Protein AF-A0AB38UFC2-F1 (afdb_monomer_lite)

Structure (mmCIF, N/CA/C/O backbone):
data_AF-A0AB38UFC2-F1
#
_entry.id   AF-A0AB38UFC2-F1
#
loop_
_atom_site.group_PDB
_atom_site.id
_atom_site.type_symbol
_atom_site.label_atom_id
_atom_site.label_alt_id
_atom_site.label_comp_id
_atom_site.label_asym_id
_atom_site.label_entity_id
_atom_site.label_seq_id
_atom_site.pdbx_PDB_ins_code
_atom_site.Cartn_x
_atom_site.Cartn_y
_atom_site.Cartn_z
_atom_site.occupancy
_atom_site.B_iso_or_equiv
_atom_site.auth_seq_id
_atom_site.auth_comp_id
_atom_site.auth_asym_id
_atom_site.auth_atom_id
_atom_site.pdbx_PDB_model_num
ATOM 1 N N . MET A 1 1 ? 12.255 18.859 -34.287 1.00 43.44 1 MET A N 1
ATOM 2 C CA . MET A 1 1 ? 11.634 18.283 -33.073 1.00 43.44 1 MET A CA 1
ATOM 3 C C . MET A 1 1 ? 10.919 17.002 -33.472 1.00 43.44 1 MET A C 1
ATOM 5 O O . MET A 1 1 ? 9.975 17.070 -34.245 1.00 43.44 1 MET A O 1
ATOM 9 N N . LYS A 1 2 ? 11.400 15.829 -33.044 1.00 41.12 2 LYS A N 1
ATOM 10 C CA . LYS A 1 2 ? 10.654 14.576 -33.235 1.00 41.12 2 LYS A CA 1
ATOM 11 C C . LYS A 1 2 ? 9.890 14.314 -31.944 1.00 41.12 2 LYS A C 1
ATOM 13 O O . LYS A 1 2 ? 10.506 13.972 -30.939 1.00 41.12 2 LYS A O 1
ATOM 18 N N . HIS A 1 3 ? 8.576 14.526 -31.968 1.00 47.81 3 HIS A N 1
ATOM 19 C CA . HIS A 1 3 ? 7.689 14.130 -30.878 1.00 47.81 3 HIS A CA 1
ATOM 20 C C . HIS A 1 3 ? 7.777 12.607 -30.734 1.00 47.81 3 HIS A C 1
ATOM 22 O O . HIS A 1 3 ? 7.178 11.858 -31.505 1.00 47.81 3 HIS A O 1
ATOM 28 N N . LYS A 1 4 ? 8.608 12.140 -29.794 1.00 52.34 4 LYS A N 1
ATOM 29 C CA . LYS A 1 4 ? 8.626 10.736 -29.389 1.00 52.34 4 LYS A CA 1
ATOM 30 C C . LYS A 1 4 ? 7.254 10.448 -28.799 1.00 52.34 4 LYS A C 1
ATOM 32 O O . LYS A 1 4 ? 6.866 11.092 -27.828 1.00 52.34 4 LYS A O 1
ATOM 37 N N . LYS A 1 5 ? 6.534 9.522 -29.438 1.00 54.31 5 LYS A N 1
ATOM 38 C CA . LYS A 1 5 ? 5.268 8.961 -28.968 1.00 54.31 5 LYS A CA 1
ATOM 39 C C . LYS A 1 5 ? 5.370 8.744 -27.460 1.00 54.31 5 LYS A C 1
ATOM 41 O O . LYS A 1 5 ? 6.229 7.991 -27.005 1.00 54.31 5 LYS A O 1
ATOM 46 N N . GLN A 1 6 ? 4.559 9.486 -26.718 1.00 53.69 6 GLN A N 1
ATOM 47 C CA . GLN A 1 6 ? 4.401 9.341 -25.281 1.00 53.69 6 GLN A CA 1
ATOM 48 C C . GLN A 1 6 ? 3.955 7.897 -25.063 1.00 53.69 6 GLN A C 1
ATOM 50 O O . GLN A 1 6 ? 2.877 7.517 -25.501 1.00 53.69 6 GLN A O 1
ATOM 55 N N . SER A 1 7 ? 4.842 7.056 -24.539 1.00 56.78 7 SER A N 1
ATOM 56 C CA . SER A 1 7 ? 4.512 5.658 -24.298 1.00 56.78 7 SER A CA 1
ATOM 57 C C . SER A 1 7 ? 3.416 5.592 -23.243 1.00 56.78 7 SER A C 1
ATOM 59 O O . SER A 1 7 ? 3.584 6.178 -22.172 1.00 56.78 7 SER A O 1
ATOM 61 N N . ASP A 1 8 ? 2.372 4.811 -23.495 1.00 56.59 8 ASP A N 1
ATOM 62 C CA . ASP A 1 8 ? 1.282 4.482 -22.563 1.00 56.59 8 ASP A CA 1
ATOM 63 C C . ASP A 1 8 ? 1.746 3.721 -21.286 1.00 56.59 8 ASP A C 1
ATOM 65 O O . ASP A 1 8 ? 0.934 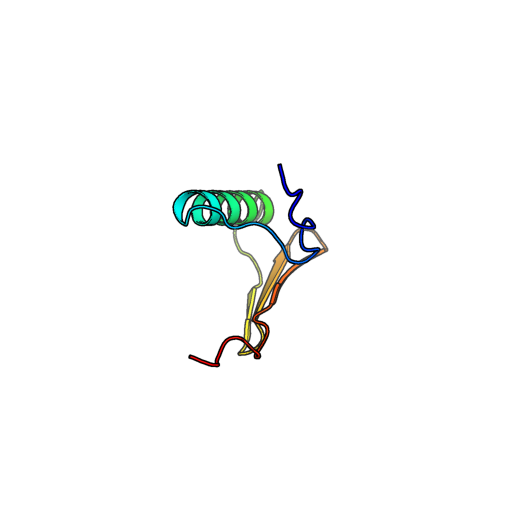3.188 -20.540 1.00 56.59 8 ASP A O 1
ATOM 69 N N . ASN A 1 9 ? 3.056 3.690 -20.994 1.00 62.53 9 ASN A N 1
ATOM 70 C CA . ASN A 1 9 ? 3.728 2.802 -20.035 1.00 62.53 9 ASN A CA 1
ATOM 71 C C . ASN A 1 9 ? 4.461 3.541 -18.894 1.00 62.53 9 ASN A C 1
ATOM 73 O O . ASN A 1 9 ? 5.501 3.096 -18.411 1.00 62.53 9 ASN A O 1
ATOM 77 N N . GLY A 1 10 ? 3.915 4.666 -18.432 1.00 67.56 10 GLY A N 1
ATOM 78 C CA . GLY A 1 10 ? 4.393 5.343 -17.222 1.00 67.56 10 GLY A CA 1
ATOM 79 C C . GLY A 1 10 ? 5.512 6.366 -17.444 1.00 67.56 10 GLY A C 1
ATOM 80 O O . GLY A 1 10 ? 5.898 6.691 -18.567 1.00 67.56 10 GLY A O 1
ATOM 81 N N . ARG A 1 11 ? 5.985 6.957 -16.341 1.00 82.81 11 ARG A N 1
ATOM 82 C CA . ARG A 1 11 ? 7.003 8.017 -16.335 1.00 82.81 11 ARG A CA 1
ATOM 83 C C . ARG A 1 11 ? 8.127 7.643 -15.380 1.00 82.81 11 ARG A C 1
ATOM 85 O O . ARG A 1 11 ? 7.859 7.247 -14.249 1.00 82.81 11 ARG A O 1
ATOM 92 N N . TYR A 1 12 ? 9.369 7.847 -15.811 1.00 86.06 12 TYR A N 1
ATOM 93 C CA . TYR A 1 12 ? 10.513 7.802 -14.907 1.00 86.06 12 TYR A CA 1
ATOM 94 C C . TYR A 1 12 ? 10.396 8.937 -13.888 1.00 86.06 12 TYR A C 1
ATOM 96 O O . TYR A 1 12 ? 10.183 10.097 -14.250 1.00 86.06 12 TYR A O 1
ATOM 104 N N . ILE A 1 13 ? 10.528 8.594 -12.613 1.00 90.38 13 ILE A N 1
ATOM 105 C CA . ILE A 1 13 ? 10.582 9.541 -11.500 1.00 90.38 13 ILE A CA 1
ATOM 106 C C . ILE A 1 13 ? 11.850 9.276 -10.693 1.00 90.38 13 ILE A C 1
ATOM 108 O O . ILE A 1 13 ? 12.387 8.170 -10.732 1.00 90.38 13 ILE A O 1
ATOM 112 N N . SER A 1 14 ? 12.336 10.287 -9.969 1.00 95.12 14 SER A N 1
ATOM 113 C CA . SER A 1 14 ? 13.435 10.072 -9.029 1.00 95.12 14 SER A CA 1
ATOM 114 C C . SER A 1 14 ? 13.007 9.102 -7.926 1.00 95.12 14 SER A C 1
ATOM 116 O O . SER A 1 14 ? 11.832 9.045 -7.549 1.00 95.12 14 SER A O 1
ATOM 118 N N . VAL A 1 15 ? 13.977 8.367 -7.385 1.00 95.12 15 VAL A N 1
ATOM 119 C CA . VAL A 1 15 ? 13.761 7.461 -6.247 1.00 95.12 15 VAL A CA 1
ATOM 120 C C . VAL A 1 15 ? 13.160 8.216 -5.063 1.00 95.12 15 VAL A C 1
ATOM 122 O O . VAL A 1 15 ? 12.186 7.758 -4.478 1.00 95.12 15 VAL A O 1
ATOM 125 N N . GLU A 1 16 ? 13.663 9.416 -4.775 1.00 97.44 16 GLU A N 1
ATOM 126 C CA . GLU A 1 16 ? 13.140 10.283 -3.714 1.00 97.44 16 GLU A CA 1
ATOM 127 C C . GLU A 1 16 ? 11.654 10.614 -3.920 1.00 97.44 16 GLU A C 1
ATOM 129 O O . GLU A 1 16 ? 10.844 10.526 -2.995 1.00 97.44 16 GLU A O 1
ATOM 134 N N . LYS A 1 17 ? 11.260 10.941 -5.158 1.00 96.25 17 LYS A N 1
ATOM 135 C CA . LYS A 1 17 ? 9.862 11.237 -5.481 1.00 96.25 17 LYS A CA 1
ATOM 136 C C . LYS A 1 17 ? 8.971 10.008 -5.298 1.00 96.25 17 LYS A C 1
ATOM 138 O O . LYS A 1 17 ? 7.848 10.154 -4.821 1.00 96.25 17 LYS A O 1
ATOM 143 N N . LEU A 1 18 ? 9.465 8.817 -5.646 1.00 94.31 18 LEU A N 1
ATOM 144 C CA . LEU A 1 18 ? 8.756 7.559 -5.403 1.00 94.31 18 LEU A CA 1
ATOM 145 C C . LEU A 1 18 ? 8.593 7.291 -3.902 1.00 94.31 18 LEU A C 1
ATOM 147 O O . LEU A 1 18 ? 7.486 7.002 -3.456 1.00 94.31 18 LEU A O 1
ATOM 151 N N . GLN A 1 19 ? 9.669 7.422 -3.125 1.00 95.44 19 GLN A N 1
ATOM 152 C CA . GLN A 1 19 ? 9.648 7.220 -1.674 1.00 95.44 19 GLN A CA 1
ATOM 153 C C . GLN A 1 19 ? 8.645 8.158 -1.003 1.00 95.44 19 GLN A C 1
ATOM 155 O O . GLN A 1 19 ? 7.807 7.703 -0.229 1.00 95.44 19 GLN A O 1
ATOM 160 N N . ARG A 1 20 ? 8.662 9.448 -1.359 1.00 96.81 20 ARG A N 1
ATOM 161 C CA . ARG A 1 20 ? 7.711 10.428 -0.823 1.00 96.81 20 ARG A CA 1
ATOM 162 C C . ARG A 1 20 ? 6.263 10.085 -1.174 1.00 96.81 20 ARG A C 1
ATOM 164 O O . ARG A 1 20 ? 5.394 10.185 -0.315 1.00 96.81 20 ARG A O 1
ATOM 171 N N . ALA A 1 21 ? 6.004 9.667 -2.414 1.00 92.75 21 ALA A N 1
ATOM 172 C CA . ALA A 1 21 ? 4.665 9.267 -2.836 1.00 92.75 21 ALA A CA 1
ATOM 173 C C . ALA A 1 21 ? 4.159 8.044 -2.053 1.00 92.75 21 ALA A C 1
ATOM 175 O O . ALA A 1 21 ? 3.032 8.061 -1.565 1.00 92.75 21 ALA A O 1
ATOM 176 N N . LEU A 1 22 ? 4.997 7.015 -1.883 1.00 92.38 22 LEU A N 1
ATOM 177 C CA . LEU A 1 22 ? 4.643 5.821 -1.111 1.00 92.38 22 LEU A CA 1
ATOM 178 C C . LEU A 1 22 ? 4.404 6.144 0.370 1.00 92.38 22 LEU A C 1
ATOM 180 O O . LEU A 1 22 ? 3.422 5.669 0.932 1.00 92.38 22 LEU A O 1
ATOM 184 N N . SER A 1 23 ? 5.242 6.983 0.987 1.00 93.31 23 SER A N 1
ATOM 185 C CA . SER A 1 23 ? 5.056 7.401 2.382 1.00 93.31 23 SER A CA 1
ATOM 186 C C . SER A 1 23 ? 3.736 8.138 2.597 1.00 93.31 23 SER A C 1
ATOM 188 O O . SER A 1 23 ? 3.024 7.827 3.547 1.00 93.31 23 SER A O 1
ATOM 190 N N . ASN A 1 24 ? 3.383 9.071 1.708 1.00 93.94 24 ASN A N 1
ATOM 191 C CA . ASN A 1 24 ? 2.121 9.807 1.811 1.00 93.94 24 ASN A CA 1
ATOM 192 C C . ASN A 1 24 ? 0.909 8.870 1.716 1.00 93.94 24 ASN A C 1
ATOM 194 O O . ASN A 1 24 ? 0.016 8.953 2.551 1.00 93.94 24 ASN A O 1
ATOM 198 N N . ILE A 1 25 ? 0.919 7.930 0.763 1.00 90.75 25 ILE A N 1
ATOM 199 C CA . ILE A 1 25 ? -0.151 6.931 0.623 1.00 90.75 25 ILE A CA 1
ATOM 200 C C . ILE A 1 25 ? -0.277 6.099 1.904 1.00 90.75 25 ILE A C 1
ATOM 202 O O . ILE A 1 25 ? -1.382 5.880 2.387 1.00 90.75 25 ILE A O 1
ATOM 206 N N . CYS A 1 26 ? 0.839 5.648 2.481 1.00 90.06 26 CYS A N 1
ATOM 207 C CA . CYS A 1 26 ? 0.806 4.882 3.726 1.00 90.06 26 CYS A CA 1
ATOM 208 C C . CYS A 1 26 ? 0.223 5.683 4.900 1.00 90.06 26 CYS A C 1
ATOM 210 O O . CYS A 1 26 ? -0.495 5.101 5.709 1.00 90.06 26 CYS A O 1
ATOM 212 N N . LEU A 1 27 ? 0.509 6.987 4.993 1.00 92.1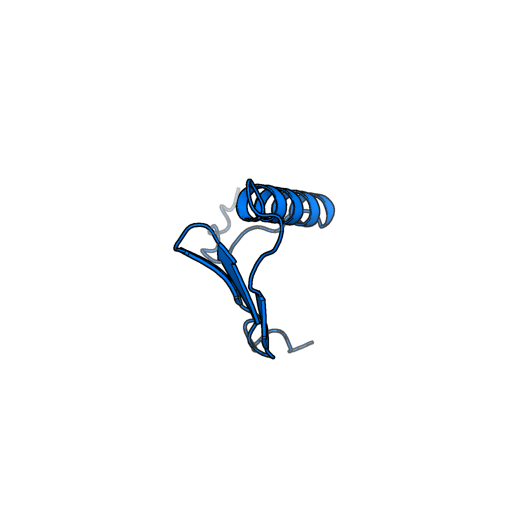9 27 LEU A N 1
ATOM 213 C CA . LEU A 1 27 ? -0.055 7.857 6.031 1.00 92.19 27 LEU A CA 1
ATOM 214 C C . LEU A 1 27 ? -1.570 8.011 5.877 1.00 92.19 27 LEU A C 1
ATOM 216 O O . LEU A 1 27 ? -2.288 7.829 6.853 1.00 92.19 27 LEU A O 1
ATOM 220 N N . GLU A 1 28 ? -2.051 8.279 4.661 1.00 90.50 28 GLU A N 1
ATOM 221 C CA . GLU A 1 28 ? -3.489 8.389 4.369 1.00 90.50 28 GLU A CA 1
ATOM 222 C C . GLU A 1 28 ? -4.226 7.071 4.660 1.00 90.50 28 GLU A C 1
ATOM 224 O O . GLU A 1 28 ? -5.290 7.055 5.271 1.00 90.50 28 GLU A O 1
ATOM 229 N N . VAL A 1 29 ? -3.637 5.936 4.277 1.00 91.19 29 VAL A N 1
ATOM 230 C CA . VAL A 1 29 ? -4.209 4.601 4.520 1.00 91.19 29 VAL A CA 1
ATOM 231 C C . VAL A 1 29 ? -4.266 4.257 6.011 1.00 91.19 29 VAL A C 1
ATOM 233 O O . VAL A 1 29 ? -5.189 3.567 6.442 1.00 91.19 29 VAL A O 1
ATOM 236 N N . ALA A 1 30 ? -3.284 4.708 6.792 1.00 91.69 30 ALA A N 1
ATOM 237 C CA . ALA A 1 30 ? -3.216 4.482 8.233 1.00 91.69 30 ALA A CA 1
ATOM 238 C C . ALA A 1 30 ? -3.996 5.513 9.058 1.00 91.69 30 ALA A C 1
ATOM 240 O O . ALA A 1 30 ? -4.122 5.340 10.271 1.00 91.69 30 ALA A O 1
ATOM 241 N N . GLU A 1 31 ? -4.531 6.568 8.442 1.00 91.12 31 GLU A N 1
ATOM 242 C CA . GLU A 1 31 ? -5.241 7.618 9.161 1.00 91.12 31 GLU A CA 1
ATOM 243 C C . GLU A 1 31 ? -6.412 7.039 9.969 1.00 91.12 31 GLU A C 1
ATOM 245 O O . GLU A 1 31 ? -7.216 6.246 9.472 1.00 91.12 31 GLU A O 1
ATOM 250 N N . GLY A 1 32 ? -6.472 7.398 11.254 1.00 90.31 32 GLY A N 1
ATOM 251 C CA . GLY A 1 32 ? -7.501 6.930 12.186 1.00 90.31 32 GLY A CA 1
ATOM 252 C C . GLY A 1 32 ? -7.387 5.461 12.612 1.00 90.31 32 GLY A C 1
ATOM 253 O O . GLY A 1 32 ? -8.225 5.003 13.385 1.00 90.31 32 GLY A O 1
ATOM 254 N N . ASN A 1 33 ? -6.372 4.723 12.150 1.00 89.12 33 ASN A N 1
ATOM 255 C CA . ASN A 1 33 ? -6.185 3.309 12.463 1.00 89.12 33 ASN A CA 1
ATOM 256 C C . ASN A 1 33 ? -4.935 3.106 13.336 1.00 89.12 33 ASN A C 1
ATOM 258 O O . ASN A 1 33 ? -3.824 3.439 12.935 1.00 89.12 33 ASN A O 1
ATOM 262 N N . GLU A 1 34 ? -5.090 2.488 14.511 1.00 92.44 34 GLU A N 1
ATOM 263 C CA . GLU A 1 34 ? -3.940 2.079 15.341 1.00 92.44 34 GLU A CA 1
ATOM 264 C C . GLU A 1 34 ? -3.204 0.867 14.752 1.00 92.44 34 GLU A C 1
ATOM 266 O O . GLU A 1 34 ? -2.004 0.687 14.959 1.00 92.44 34 GLU A O 1
ATOM 271 N N . GLN A 1 35 ? -3.931 0.014 14.026 1.00 92.56 35 GLN A N 1
ATOM 272 C CA . GLN A 1 35 ? -3.414 -1.187 13.379 1.00 92.56 35 GLN A CA 1
ATOM 273 C C . GLN A 1 35 ? -4.123 -1.408 12.044 1.00 92.56 35 GLN A C 1
ATOM 275 O O . GLN A 1 35 ? -5.306 -1.111 11.896 1.00 92.56 35 GLN A O 1
ATOM 280 N N . LEU A 1 36 ? -3.407 -1.990 11.083 1.00 92.56 36 LEU A N 1
ATOM 281 C CA . LEU A 1 36 ? -3.945 -2.345 9.774 1.00 92.56 36 LEU A CA 1
ATOM 282 C C . LEU A 1 36 ? -3.722 -3.826 9.491 1.00 92.56 36 LEU A C 1
ATOM 284 O O . LEU A 1 36 ? -2.656 -4.383 9.765 1.00 92.56 36 LEU A O 1
ATOM 288 N N . ARG A 1 37 ? -4.716 -4.466 8.871 1.00 94.56 37 ARG A N 1
ATOM 289 C CA . ARG A 1 37 ? -4.553 -5.824 8.353 1.00 94.56 37 ARG A CA 1
ATOM 290 C C . ARG A 1 37 ? -3.754 -5.755 7.056 1.00 94.56 37 ARG A C 1
ATOM 292 O O . ARG A 1 37 ? -4.134 -5.051 6.122 1.00 94.56 37 ARG A O 1
ATOM 299 N N . VAL A 1 38 ? -2.676 -6.531 6.980 1.00 94.50 38 VAL A N 1
ATOM 300 C CA . VAL A 1 38 ? -1.790 -6.588 5.810 1.00 94.50 38 VAL A CA 1
ATOM 301 C C . VAL A 1 38 ? -1.553 -8.040 5.409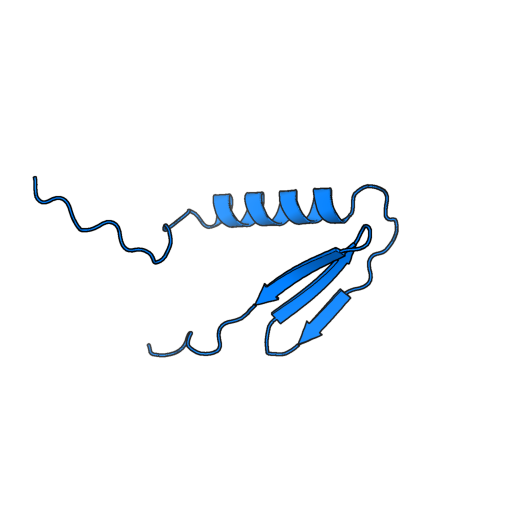 1.00 94.50 38 VAL A C 1
ATOM 303 O O . VAL A 1 38 ? -1.366 -8.908 6.259 1.00 94.50 38 VAL A O 1
ATOM 306 N N . ASN A 1 39 ? -1.552 -8.312 4.105 1.00 94.88 39 ASN A N 1
ATOM 307 C CA . ASN A 1 39 ? -1.142 -9.591 3.534 1.00 94.88 39 ASN A CA 1
ATOM 308 C C . ASN A 1 39 ? -0.024 -9.356 2.509 1.00 94.88 39 ASN A C 1
ATOM 310 O O . ASN A 1 39 ? -0.169 -8.528 1.613 1.00 94.88 39 ASN A O 1
ATOM 314 N N . LYS A 1 40 ? 1.084 -10.091 2.630 1.00 93.19 40 LYS A N 1
ATOM 315 C CA . LYS A 1 40 ? 2.208 -10.058 1.689 1.00 93.19 40 LYS A CA 1
ATOM 316 C C . LYS A 1 40 ? 2.391 -11.433 1.058 1.00 93.19 40 LYS A C 1
ATOM 318 O O . LYS A 1 40 ? 2.451 -12.442 1.754 1.00 93.19 40 LYS A O 1
ATOM 323 N N . SER A 1 41 ? 2.564 -11.456 -0.258 1.00 89.06 41 SER A N 1
ATOM 324 C CA . SER A 1 41 ? 2.859 -12.659 -1.034 1.00 89.06 41 SER A CA 1
ATOM 325 C C . SER A 1 41 ? 3.934 -12.389 -2.090 1.00 89.06 41 SER A C 1
ATOM 327 O O . SER A 1 41 ? 4.361 -11.253 -2.292 1.00 89.06 41 SER A O 1
ATOM 329 N N . HIS A 1 42 ? 4.330 -13.433 -2.821 1.00 87.06 42 HIS A N 1
ATOM 330 C CA . HIS A 1 42 ? 5.204 -13.319 -3.994 1.00 87.06 42 HIS A CA 1
ATOM 331 C C . HIS A 1 42 ? 4.631 -12.423 -5.107 1.00 87.06 42 HIS A C 1
ATOM 333 O O . HIS A 1 42 ? 5.384 -11.941 -5.944 1.00 87.06 42 HIS A O 1
ATOM 339 N N . ARG A 1 43 ? 3.310 -12.189 -5.126 1.00 87.69 43 ARG A N 1
ATOM 340 C CA . ARG A 1 43 ? 2.640 -11.367 -6.148 1.00 87.69 43 ARG A CA 1
ATOM 341 C C . ARG A 1 43 ? 2.458 -9.913 -5.734 1.00 87.69 43 ARG A C 1
ATOM 343 O O . ARG A 1 43 ? 2.063 -9.109 -6.571 1.00 87.69 43 ARG A O 1
ATOM 350 N N . GLY A 1 44 ? 2.692 -9.569 -4.467 1.00 92.00 44 GLY A N 1
ATOM 351 C CA . GLY A 1 44 ? 2.417 -8.221 -3.988 1.00 92.00 44 GLY A CA 1
ATOM 352 C C . GLY A 1 44 ? 2.087 -8.099 -2.507 1.00 92.00 44 GLY A C 1
ATOM 353 O O . GLY A 1 44 ? 2.205 -9.053 -1.733 1.00 92.00 44 GLY A O 1
ATOM 354 N N . ILE A 1 45 ? 1.650 -6.898 -2.135 1.00 93.38 45 ILE A N 1
ATOM 355 C CA . ILE A 1 45 ? 1.241 -6.498 -0.787 1.00 93.38 45 ILE A CA 1
ATOM 356 C C . ILE A 1 45 ? -0.179 -5.934 -0.864 1.00 93.38 45 ILE A C 1
ATOM 358 O O . ILE A 1 45 ? -0.438 -5.037 -1.661 1.00 93.38 45 ILE A O 1
ATOM 362 N N . VAL A 1 46 ? -1.076 -6.425 -0.012 1.00 93.62 46 VAL A N 1
ATOM 363 C CA . VAL A 1 46 ? -2.447 -5.925 0.136 1.00 93.62 46 VAL A CA 1
ATOM 364 C C . VAL A 1 46 ? -2.630 -5.379 1.546 1.00 93.62 46 VAL A C 1
ATOM 366 O O . VAL A 1 46 ? -2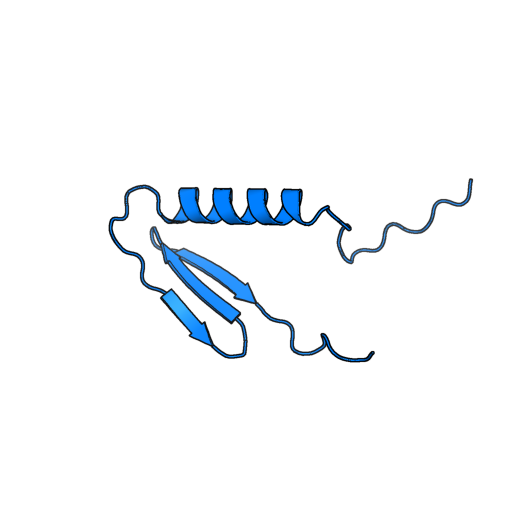.392 -6.093 2.521 1.00 93.62 46 VAL A O 1
ATOM 369 N N . ILE A 1 47 ? -3.076 -4.131 1.647 1.00 94.19 47 ILE A N 1
ATOM 370 C CA . ILE A 1 47 ? -3.414 -3.446 2.897 1.00 94.19 47 ILE A CA 1
ATOM 371 C C . ILE A 1 47 ? -4.927 -3.241 2.918 1.00 94.19 47 ILE A C 1
ATOM 373 O O . ILE A 1 47 ? -5.488 -2.743 1.943 1.00 94.19 47 ILE A O 1
ATOM 377 N N . TYR A 1 48 ? -5.585 -3.623 4.007 1.00 92.06 48 TYR A N 1
ATOM 378 C CA . TYR A 1 48 ? -7.027 -3.452 4.190 1.00 92.06 48 TYR A CA 1
ATOM 379 C C . TYR A 1 48 ? -7.269 -2.245 5.101 1.00 92.06 48 TYR A C 1
ATOM 381 O O . TYR A 1 48 ? -6.793 -2.250 6.236 1.00 92.06 48 TYR A O 1
ATOM 389 N N . ALA A 1 49 ? -7.993 -1.234 4.613 1.00 88.56 49 ALA A N 1
ATOM 390 C CA . ALA A 1 49 ? -8.253 0.013 5.338 1.00 88.56 49 ALA A CA 1
ATOM 391 C C . ALA A 1 49 ? -9.615 0.609 4.952 1.00 88.56 49 ALA A C 1
ATOM 393 O O . ALA A 1 49 ? -10.003 0.538 3.787 1.00 88.56 49 ALA A O 1
ATOM 394 N N . ASN A 1 50 ? -10.328 1.203 5.917 1.00 79.75 50 ASN A N 1
ATOM 395 C CA . ASN A 1 50 ? -11.550 2.003 5.715 1.00 79.75 50 ASN A CA 1
ATOM 396 C C . ASN A 1 50 ? -12.591 1.375 4.759 1.00 79.75 50 ASN A C 1
ATOM 398 O O . ASN A 1 50 ? -13.154 2.045 3.897 1.00 79.75 50 ASN A O 1
ATOM 402 N N . GLY A 1 51 ? -12.829 0.064 4.883 1.00 79.31 51 GLY A N 1
ATOM 403 C CA . GLY A 1 51 ? -13.788 -0.673 4.045 1.00 79.31 51 GLY A CA 1
ATOM 404 C C . GLY A 1 51 ? -13.306 -1.009 2.625 1.00 79.31 51 GLY A C 1
ATOM 405 O O . GLY A 1 51 ? -14.053 -1.626 1.869 1.00 79.31 51 GLY A O 1
ATOM 406 N N . GLY A 1 52 ? -12.068 -0.654 2.270 1.00 87.75 52 GLY A N 1
ATOM 407 C CA . GLY A 1 52 ? -11.431 -0.945 0.986 1.00 87.75 52 GLY A CA 1
ATOM 408 C C . GLY A 1 52 ? -10.046 -1.589 1.121 1.00 87.75 52 GLY A C 1
ATOM 409 O O . GLY A 1 52 ? -9.648 -2.075 2.184 1.00 87.75 52 GLY A O 1
ATOM 410 N N . THR A 1 53 ? -9.304 -1.613 0.009 1.00 90.88 53 THR A N 1
ATOM 411 C CA . THR A 1 53 ? -7.960 -2.207 -0.053 1.00 90.88 53 THR A CA 1
ATOM 412 C C . THR A 1 53 ? -7.006 -1.412 -0.932 1.00 90.88 53 THR A C 1
ATOM 414 O O . THR A 1 53 ? -7.372 -1.023 -2.041 1.00 90.88 53 THR A O 1
ATOM 417 N N . VAL A 1 54 ? -5.753 -1.291 -0.498 1.00 91.00 54 VAL A N 1
ATOM 418 C CA . VAL A 1 54 ? -4.629 -0.844 -1.330 1.00 91.00 54 VAL A CA 1
ATOM 419 C C . VAL A 1 54 ? -3.793 -2.056 -1.727 1.00 91.00 54 VAL A C 1
ATOM 421 O O . VAL A 1 54 ? -3.407 -2.848 -0.871 1.00 91.00 54 VAL A O 1
ATOM 424 N N . ASN A 1 55 ? -3.512 -2.207 -3.023 1.00 91.19 55 ASN A N 1
ATOM 425 C CA . ASN A 1 55 ? -2.756 -3.333 -3.567 1.00 91.19 55 ASN A CA 1
ATOM 426 C C . ASN A 1 55 ? -1.508 -2.852 -4.322 1.00 91.19 55 ASN A C 1
ATOM 428 O O . ASN A 1 55 ? -1.611 -2.112 -5.300 1.00 91.19 55 ASN A O 1
ATOM 432 N N . ILE A 1 56 ? -0.336 -3.325 -3.902 1.00 91.06 56 ILE A N 1
ATOM 433 C CA . ILE A 1 56 ? 0.940 -3.159 -4.603 1.00 91.06 56 ILE A CA 1
ATOM 434 C C . ILE A 1 56 ? 1.255 -4.490 -5.277 1.00 91.06 56 ILE A C 1
ATOM 436 O O . ILE A 1 56 ? 1.586 -5.459 -4.600 1.00 91.06 56 ILE A O 1
ATOM 440 N N . THR A 1 57 ? 1.155 -4.544 -6.605 1.00 90.38 57 THR A N 1
ATOM 441 C CA . THR A 1 57 ? 1.390 -5.774 -7.375 1.00 90.38 57 THR A CA 1
ATOM 442 C C . THR A 1 57 ? 2.809 -5.815 -7.926 1.00 90.38 57 THR A C 1
ATOM 444 O O . THR A 1 57 ? 3.264 -4.876 -8.579 1.00 90.38 57 THR A O 1
ATOM 447 N N . PHE A 1 58 ? 3.494 -6.932 -7.706 1.00 86.00 58 PHE A N 1
ATOM 448 C CA . PHE A 1 58 ? 4.768 -7.237 -8.341 1.00 86.00 58 PHE A CA 1
ATOM 449 C C . PHE A 1 58 ? 4.483 -8.008 -9.629 1.00 86.00 58 PHE A C 1
ATOM 451 O O . PHE A 1 58 ? 4.113 -9.182 -9.604 1.00 86.00 58 PHE A O 1
ATOM 458 N N . ASN A 1 59 ? 4.621 -7.342 -10.775 1.00 77.69 59 ASN A N 1
ATOM 459 C CA . ASN A 1 59 ? 4.493 -8.014 -12.063 1.00 77.69 59 ASN A CA 1
ATOM 460 C C . ASN A 1 59 ? 5.720 -8.909 -12.275 1.00 77.69 59 ASN A C 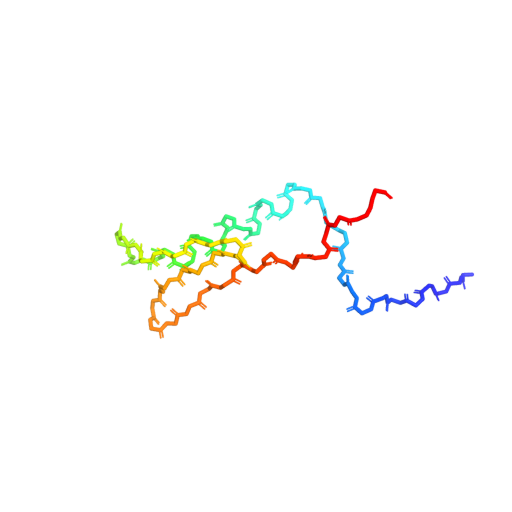1
ATOM 462 O O . ASN A 1 59 ? 6.825 -8.413 -12.476 1.00 77.69 59 ASN A O 1
ATOM 466 N N . GLY A 1 60 ? 5.519 -10.230 -12.257 1.00 63.94 60 GLY A N 1
ATOM 467 C CA . GLY A 1 60 ? 6.563 -11.260 -12.389 1.00 63.94 60 GLY A CA 1
ATOM 468 C C . GLY A 1 60 ? 7.254 -11.353 -13.759 1.00 63.94 60 GLY A C 1
ATOM 469 O O . GLY A 1 60 ? 7.709 -12.425 -14.133 1.00 63.94 60 GLY A O 1
ATOM 470 N N . LYS A 1 61 ? 7.311 -10.258 -14.525 1.00 58.81 61 LYS A N 1
ATOM 471 C CA . LYS A 1 61 ? 8.087 -10.129 -15.772 1.00 58.81 61 LYS A CA 1
ATOM 472 C C . LYS A 1 61 ? 9.155 -9.034 -15.667 1.00 58.81 61 LYS A C 1
ATOM 474 O O . LYS A 1 61 ? 9.470 -8.378 -16.652 1.00 58.81 61 LYS A O 1
ATOM 479 N N . GLY A 1 62 ? 9.666 -8.801 -14.464 1.00 52.00 62 GLY A N 1
ATOM 480 C CA . GLY A 1 62 ? 10.774 -7.887 -14.210 1.00 52.00 62 GLY A CA 1
ATOM 481 C C . GLY A 1 62 ? 12.102 -8.622 -14.077 1.00 52.00 62 GLY A C 1
ATOM 482 O O . GLY A 1 62 ? 12.770 -8.407 -13.083 1.00 52.00 62 GLY A O 1
ATOM 483 N N . ASP A 1 63 ? 12.432 -9.508 -15.019 1.00 49.91 63 ASP A N 1
ATOM 484 C CA . ASP A 1 63 ? 13.775 -10.082 -15.173 1.00 49.91 63 ASP A CA 1
ATOM 485 C C . ASP A 1 63 ? 13.968 -10.527 -16.629 1.00 49.91 63 ASP A C 1
ATOM 487 O O . ASP A 1 63 ? 13.594 -11.633 -17.014 1.00 49.91 63 ASP A O 1
ATOM 491 N N . GLN A 1 64 ? 14.547 -9.655 -17.450 1.00 37.50 64 GLN A N 1
ATOM 492 C CA . GLN A 1 64 ? 15.599 -10.061 -18.381 1.00 37.50 64 GLN A CA 1
ATOM 493 C C . GLN A 1 64 ? 16.682 -8.968 -18.315 1.00 37.50 64 GLN A C 1
ATOM 495 O O . GLN A 1 64 ? 16.316 -7.793 -18.397 1.00 37.50 64 GLN A O 1
ATOM 500 N N . PRO A 1 65 ? 17.952 -9.345 -18.068 1.00 47.03 65 PRO A N 1
ATOM 501 C CA . PRO A 1 65 ? 19.067 -8.417 -17.867 1.00 47.03 65 PRO A CA 1
ATOM 502 C C . PRO A 1 65 ? 19.335 -7.507 -19.071 1.00 47.03 65 PRO A C 1
ATOM 504 O O . PRO A 1 65 ? 19.018 -7.913 -20.213 1.00 47.03 65 PRO A O 1
#

Secondary structure (DSSP, 8-state):
-------SS-----HHHHHHHHHHHHHHHHTT-S--EEEEETTEEEEEETTEEEEEE--S-----

Organism: Bacteroides thetaiotaomicron (NCBI:txid818)

pLDDT: mean 81.57, std 17.29, range [37.5, 97.44]

Sequence (65 aa):
MKHKKQSDNGRYISVEKLQRALSNI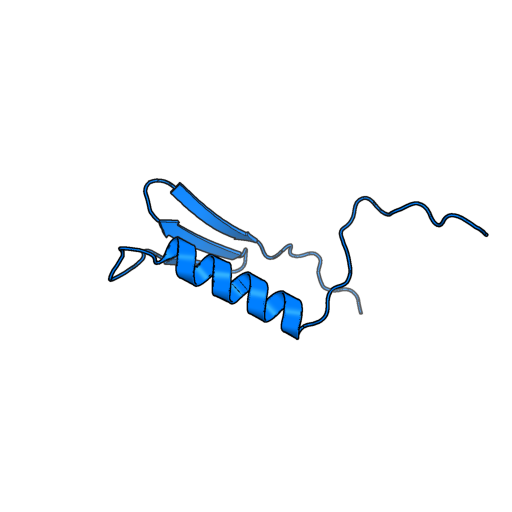CLEVAEGNEQLRVNKSHRGIVIYANGGTVNITFNGKGDQP

Radius of gyration: 16.12 Å; chains: 1; bounding box: 33×32×49 Å

Foldseek 3Di:
DDPDPPDPPDDDDDPVVVVVVVVVVVCVQCPPPPDWDWDDDPQWIWIDGDNDIDTDGDDPPPDDD